Protein AF-A0A3D4VY46-F1 (afdb_monomer)

Structure (mmCIF, N/CA/C/O backbone):
data_AF-A0A3D4VY46-F1
#
_entry.id   AF-A0A3D4VY46-F1
#
loop_
_atom_site.group_PDB
_atom_site.id
_atom_site.type_symbol
_atom_site.label_atom_id
_atom_site.label_alt_id
_atom_site.label_comp_id
_atom_site.label_asym_id
_atom_site.label_entity_id
_atom_site.label_seq_id
_atom_site.pdbx_PDB_ins_code
_atom_site.Cartn_x
_atom_site.Cartn_y
_atom_site.Cartn_z
_atom_site.occupancy
_atom_site.B_iso_or_equiv
_atom_site.auth_seq_id
_atom_site.auth_comp_id
_atom_site.auth_asym_id
_atom_site.auth_atom_id
_atom_site.pdbx_PDB_model_num
ATOM 1 N N . TYR A 1 1 ? 10.857 -2.770 -9.377 1.00 44.75 1 TYR A N 1
ATOM 2 C CA . TYR A 1 1 ? 11.074 -2.545 -7.933 1.00 44.75 1 TYR A CA 1
ATOM 3 C C . TYR A 1 1 ? 12.394 -3.184 -7.512 1.00 44.75 1 TYR A C 1
ATOM 5 O O . TYR A 1 1 ? 12.852 -4.094 -8.190 1.00 44.75 1 TYR A O 1
ATOM 13 N N . ARG A 1 2 ? 13.070 -2.623 -6.502 1.00 44.84 2 ARG A N 1
ATOM 14 C CA . ARG A 1 2 ? 14.446 -2.969 -6.096 1.00 44.84 2 ARG A CA 1
ATOM 15 C C . ARG A 1 2 ? 14.432 -4.295 -5.323 1.00 44.84 2 ARG A C 1
ATOM 17 O O . ARG A 1 2 ? 13.632 -4.434 -4.407 1.00 44.84 2 ARG A O 1
ATOM 24 N N . GLN A 1 3 ? 15.286 -5.240 -5.708 1.00 53.66 3 GLN A N 1
ATOM 25 C CA . GLN A 1 3 ? 15.484 -6.503 -4.993 1.00 53.66 3 GLN A CA 1
ATOM 26 C C . GLN A 1 3 ? 15.989 -6.199 -3.573 1.00 53.66 3 GLN A C 1
ATOM 28 O O . GLN A 1 3 ? 16.865 -5.342 -3.408 1.00 53.66 3 GLN A O 1
ATOM 33 N N . LEU A 1 4 ? 15.441 -6.874 -2.556 1.00 56.06 4 LEU A N 1
ATOM 34 C CA . LEU A 1 4 ? 16.095 -6.939 -1.246 1.00 56.06 4 LEU A CA 1
ATOM 35 C C . LEU A 1 4 ? 17.513 -7.517 -1.440 1.00 56.06 4 LEU A C 1
ATOM 37 O O . LEU A 1 4 ? 17.747 -8.236 -2.415 1.00 56.06 4 LEU A O 1
ATOM 41 N N . PRO A 1 5 ? 18.488 -7.149 -0.590 1.00 55.12 5 PRO A N 1
ATOM 42 C CA . PRO A 1 5 ? 19.898 -7.442 -0.838 1.00 55.12 5 PRO A CA 1
ATOM 43 C C . PRO A 1 5 ? 20.129 -8.943 -1.057 1.00 55.12 5 PRO A C 1
ATOM 45 O O . PRO A 1 5 ? 19.418 -9.765 -0.486 1.00 55.12 5 PRO A O 1
ATOM 48 N N . CYS A 1 6 ? 21.164 -9.294 -1.829 1.00 60.84 6 CYS A N 1
ATOM 49 C CA . CYS A 1 6 ? 21.589 -10.660 -2.194 1.00 60.84 6 CYS A CA 1
ATOM 50 C C . CYS A 1 6 ? 21.917 -11.602 -1.009 1.00 60.84 6 CYS A C 1
ATOM 52 O O . CYS A 1 6 ? 22.460 -12.693 -1.187 1.00 60.84 6 CYS A O 1
ATOM 54 N N . LEU A 1 7 ? 21.613 -11.179 0.214 1.00 68.31 7 LEU A N 1
ATOM 55 C CA . LEU A 1 7 ? 21.845 -11.888 1.454 1.00 68.31 7 LEU A CA 1
ATOM 56 C C . LEU A 1 7 ? 20.762 -12.958 1.645 1.00 68.31 7 LEU A C 1
ATOM 58 O O . LEU A 1 7 ? 19.593 -12.649 1.872 1.00 68.31 7 LEU A O 1
ATOM 62 N N . ARG A 1 8 ? 21.179 -14.230 1.632 1.00 69.38 8 ARG A N 1
ATOM 63 C CA . ARG A 1 8 ? 20.312 -15.419 1.779 1.00 69.38 8 ARG A CA 1
ATOM 64 C C . ARG A 1 8 ? 19.390 -15.390 3.006 1.00 69.38 8 ARG A C 1
ATOM 66 O O . ARG A 1 8 ? 18.336 -16.011 2.970 1.00 69.38 8 ARG A O 1
ATOM 73 N N . PHE A 1 9 ? 19.747 -14.658 4.063 1.00 77.56 9 PHE A N 1
ATOM 74 C CA . PHE A 1 9 ? 18.912 -14.505 5.260 1.00 77.56 9 PHE A CA 1
ATOM 75 C C . PHE A 1 9 ? 17.566 -13.808 4.978 1.00 77.56 9 PHE A C 1
ATOM 77 O O . PHE A 1 9 ? 16.562 -14.136 5.602 1.00 77.56 9 PHE A O 1
ATOM 84 N N . TRP A 1 10 ? 17.512 -12.897 3.999 1.00 77.12 10 TRP A N 1
ATOM 85 C CA . TRP A 1 10 ? 16.290 -12.163 3.646 1.00 77.12 10 TRP A CA 1
ATOM 86 C C . TRP A 1 10 ? 15.477 -12.820 2.523 1.00 77.12 10 TRP A C 1
ATOM 88 O O . TRP A 1 10 ? 14.406 -12.317 2.182 1.00 77.12 10 TRP A O 1
ATOM 98 N N . ALA A 1 11 ? 15.942 -13.952 1.977 1.00 78.44 11 ALA A N 1
ATOM 99 C CA . ALA A 1 11 ? 15.314 -14.622 0.835 1.00 78.44 11 ALA A CA 1
ATOM 100 C C . ALA A 1 11 ? 13.832 -14.930 1.091 1.00 78.44 11 ALA A C 1
ATOM 102 O O . ALA A 1 11 ? 12.985 -14.559 0.291 1.00 78.44 11 ALA A O 1
ATOM 103 N N . LYS A 1 12 ? 13.498 -15.457 2.276 1.00 81.06 12 LYS A N 1
ATOM 104 C CA . LYS A 1 12 ? 12.108 -15.749 2.666 1.00 81.06 12 LYS A CA 1
ATOM 105 C C . LYS A 1 12 ? 11.190 -14.520 2.608 1.00 81.06 12 LYS A C 1
ATOM 107 O O . LYS A 1 12 ? 10.036 -14.623 2.202 1.00 81.06 12 LYS A O 1
ATOM 112 N N . TYR A 1 13 ? 11.682 -13.359 3.037 1.00 80.31 13 TYR A N 1
ATOM 113 C CA . TYR A 1 13 ? 10.903 -12.118 3.008 1.00 80.31 13 TYR A CA 1
ATOM 114 C C . TYR A 1 13 ? 10.739 -11.601 1.581 1.00 80.31 13 TYR A C 1
ATOM 116 O O . TYR A 1 13 ? 9.673 -11.102 1.227 1.00 80.31 13 TYR A O 1
ATOM 124 N N . ASN A 1 14 ? 11.776 -11.761 0.758 1.00 81.69 14 ASN A N 1
ATOM 125 C CA . ASN A 1 14 ? 11.728 -11.418 -0.654 1.00 81.69 14 ASN A CA 1
ATOM 126 C C . ASN A 1 14 ? 10.745 -12.317 -1.420 1.00 81.69 14 ASN A C 1
ATOM 128 O O . ASN A 1 14 ? 9.933 -11.799 -2.176 1.00 81.69 14 ASN A O 1
ATOM 132 N N . ASP A 1 15 ? 10.750 -13.626 -1.173 1.00 84.00 15 ASP A N 1
ATOM 133 C CA . ASP A 1 15 ? 9.835 -14.572 -1.823 1.00 84.00 15 ASP A CA 1
ATOM 134 C C . ASP A 1 15 ? 8.376 -14.275 -1.459 1.00 84.00 15 ASP A C 1
ATOM 136 O O . ASP A 1 15 ? 7.517 -14.233 -2.340 1.00 84.00 15 ASP A O 1
ATOM 140 N N . ARG A 1 16 ? 8.104 -13.957 -0.181 1.00 82.88 16 ARG A N 1
ATOM 141 C CA . ARG A 1 16 ? 6.778 -13.494 0.262 1.00 82.88 16 ARG A CA 1
ATOM 142 C C . ARG A 1 16 ? 6.378 -12.183 -0.418 1.00 82.88 16 ARG A C 1
ATOM 144 O O . ARG A 1 16 ? 5.237 -12.051 -0.846 1.00 82.88 16 ARG A O 1
ATOM 151 N N . TYR A 1 17 ? 7.294 -11.219 -0.512 1.00 79.38 17 TYR A N 1
ATOM 152 C CA . TYR A 1 17 ? 7.032 -9.929 -1.158 1.00 79.38 17 TYR A CA 1
ATOM 153 C C . TYR A 1 17 ? 6.737 -10.081 -2.656 1.00 79.38 17 TYR A C 1
ATOM 155 O O . TYR A 1 17 ? 5.839 -9.428 -3.180 1.00 79.38 17 TYR A O 1
ATOM 163 N N . LEU A 1 18 ? 7.467 -10.969 -3.334 1.00 82.50 18 LEU A N 1
ATOM 164 C CA . LEU A 1 18 ? 7.264 -11.290 -4.745 1.00 82.50 18 LEU A CA 1
ATOM 165 C C . LEU A 1 18 ? 6.061 -12.207 -4.985 1.00 82.50 18 LEU A C 1
ATOM 167 O O . LEU A 1 18 ? 5.717 -12.438 -6.141 1.00 82.50 18 LEU A O 1
ATOM 171 N N . MET A 1 19 ? 5.437 -12.719 -3.918 1.00 83.88 19 MET A N 1
ATOM 172 C CA . MET A 1 19 ? 4.377 -13.726 -3.984 1.00 83.88 19 MET A CA 1
ATOM 173 C C . MET A 1 19 ? 4.795 -14.915 -4.860 1.00 83.88 19 MET A C 1
ATOM 175 O O . MET A 1 19 ? 4.020 -15.384 -5.688 1.00 83.88 19 MET A O 1
ATOM 179 N N . ALA A 1 20 ? 6.046 -15.367 -4.708 1.00 84.19 20 ALA A N 1
ATOM 180 C CA . ALA A 1 20 ? 6.662 -16.374 -5.577 1.00 84.19 20 ALA A CA 1
ATOM 181 C C . ALA A 1 20 ? 5.938 -17.733 -5.544 1.00 84.19 20 ALA A C 1
ATOM 183 O O . ALA A 1 20 ? 6.054 -18.524 -6.476 1.00 84.19 20 ALA A O 1
ATOM 184 N N . ASP A 1 21 ? 5.186 -17.993 -4.476 1.00 85.81 21 ASP A N 1
ATOM 185 C CA . ASP A 1 21 ? 4.357 -19.175 -4.262 1.00 85.81 21 ASP A CA 1
ATOM 186 C C . ASP A 1 21 ? 2.917 -19.030 -4.790 1.00 85.81 21 ASP A C 1
ATOM 188 O O . ASP A 1 21 ? 2.148 -19.991 -4.734 1.00 85.81 21 ASP A O 1
ATOM 192 N N . LYS A 1 22 ? 2.524 -17.853 -5.301 1.00 85.69 22 LYS A N 1
ATOM 193 C CA . LYS A 1 22 ? 1.152 -17.580 -5.749 1.00 85.69 22 LYS A CA 1
ATOM 194 C C . LYS A 1 22 ? 1.011 -17.578 -7.268 1.00 85.69 22 LYS A C 1
ATOM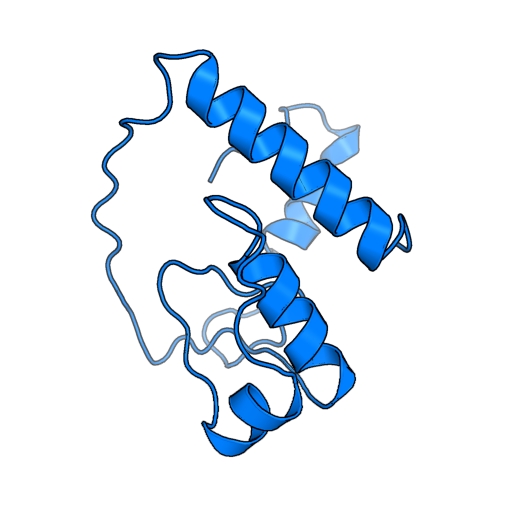 196 O O . LYS A 1 22 ? 1.825 -17.031 -8.006 1.00 85.69 22 LYS A O 1
ATOM 201 N N . ASP A 1 23 ? -0.114 -18.117 -7.726 1.00 90.00 23 ASP A N 1
ATOM 202 C CA . ASP A 1 23 ? -0.564 -18.009 -9.112 1.00 90.00 23 ASP A CA 1
ATOM 203 C C . ASP A 1 23 ? -1.161 -16.614 -9.376 1.00 90.00 23 ASP A C 1
ATOM 205 O O . ASP A 1 23 ? -2.355 -16.374 -9.181 1.00 90.00 23 ASP A O 1
ATOM 209 N N . LEU A 1 24 ? -0.317 -15.686 -9.834 1.00 88.25 24 LEU A N 1
ATOM 210 C CA . LEU A 1 24 ? -0.707 -14.302 -10.131 1.00 88.25 24 LEU A CA 1
ATOM 211 C C . LEU A 1 24 ? -1.508 -14.148 -11.435 1.00 88.25 24 LEU A C 1
ATOM 213 O O . LEU A 1 24 ? -1.814 -13.024 -11.827 1.00 88.25 24 LEU A O 1
ATOM 217 N N . THR A 1 25 ? -1.879 -15.246 -12.106 1.00 90.31 25 THR A N 1
ATOM 218 C CA . THR A 1 25 ? -2.818 -15.204 -13.242 1.00 90.31 25 THR A CA 1
ATOM 219 C C . THR A 1 25 ? -4.275 -15.087 -12.791 1.00 90.31 25 THR A C 1
ATOM 221 O O . THR A 1 25 ? -5.163 -14.841 -13.608 1.00 90.31 25 THR A O 1
ATOM 224 N N . LYS A 1 26 ? -4.532 -15.205 -11.481 1.00 92.88 26 LYS A N 1
ATOM 225 C CA . LYS A 1 26 ? -5.859 -15.096 -10.867 1.00 92.88 26 LYS A CA 1
ATOM 226 C C . LYS A 1 26 ? -5.921 -13.939 -9.868 1.00 92.88 26 LYS A C 1
ATOM 228 O O . LYS A 1 26 ? -4.889 -13.557 -9.306 1.00 92.88 26 LYS A O 1
ATOM 233 N N . PRO A 1 27 ? -7.125 -13.392 -9.601 1.00 94.44 27 PRO A N 1
ATOM 234 C CA . PRO A 1 27 ? -7.308 -12.391 -8.561 1.00 94.44 27 PRO A CA 1
ATOM 235 C C . PRO A 1 27 ? -6.706 -12.849 -7.232 1.00 94.44 27 PRO A C 1
ATOM 237 O O . PRO A 1 27 ? -7.101 -13.874 -6.678 1.00 94.44 27 PRO A O 1
ATOM 240 N N . THR A 1 28 ? -5.739 -12.087 -6.730 1.00 94.12 28 THR A N 1
ATOM 241 C CA . THR A 1 28 ? -4.941 -12.455 -5.557 1.00 94.12 28 THR A CA 1
ATOM 242 C C . THR A 1 28 ? -5.068 -11.376 -4.497 1.00 94.12 28 THR A C 1
ATOM 244 O O . THR A 1 28 ? -4.876 -10.200 -4.791 1.00 94.12 28 THR A O 1
ATOM 247 N N . GLU A 1 29 ? -5.402 -11.758 -3.264 1.00 93.81 29 GLU A N 1
ATOM 248 C CA . GLU A 1 29 ? -5.485 -10.813 -2.147 1.00 93.81 29 GLU A CA 1
ATOM 249 C C . GLU A 1 29 ? -4.087 -10.263 -1.814 1.00 93.81 29 GLU A C 1
ATOM 251 O O . GLU A 1 29 ? -3.124 -11.030 -1.679 1.00 93.81 29 GLU A O 1
ATOM 256 N N . ILE A 1 30 ? -3.987 -8.937 -1.702 1.00 92.31 30 ILE A N 1
ATOM 257 C CA . ILE A 1 30 ? -2.742 -8.199 -1.466 1.00 92.31 30 ILE A CA 1
ATOM 258 C C . ILE A 1 30 ? -2.851 -7.333 -0.212 1.00 92.31 30 ILE A C 1
ATOM 260 O O . ILE A 1 30 ? -3.919 -6.842 0.147 1.00 92.31 30 ILE A O 1
ATOM 264 N N . GLU A 1 31 ? -1.719 -7.114 0.450 1.00 90.25 31 GLU A N 1
ATOM 265 C CA . GLU A 1 31 ? -1.656 -6.281 1.657 1.00 90.25 31 GLU A CA 1
ATOM 266 C C . GLU A 1 31 ? -1.474 -4.790 1.331 1.00 90.25 31 GLU A C 1
ATOM 268 O O . GLU A 1 31 ? -1.822 -3.934 2.146 1.00 90.25 31 GLU A O 1
ATOM 273 N N . PHE A 1 32 ? -0.96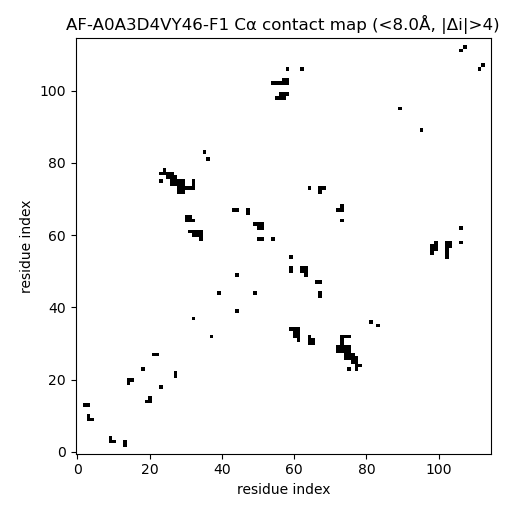0 -4.497 0.133 1.00 90.06 32 PHE A N 1
ATOM 274 C CA . PHE A 1 32 ? -0.614 -3.168 -0.357 1.00 90.06 32 PHE A CA 1
ATOM 275 C C . PHE A 1 32 ? -0.901 -3.066 -1.861 1.00 90.06 32 PHE A C 1
ATOM 277 O O . PHE A 1 32 ? -0.473 -3.931 -2.625 1.00 90.06 32 PHE A O 1
ATOM 284 N N . CYS A 1 33 ? -1.604 -2.013 -2.283 1.00 89.75 33 CYS A N 1
ATOM 285 C CA . CYS A 1 33 ? -1.888 -1.700 -3.680 1.00 89.75 33 CYS A CA 1
ATOM 286 C C . CYS A 1 33 ? -1.083 -0.462 -4.086 1.00 89.75 33 CYS A C 1
ATOM 288 O O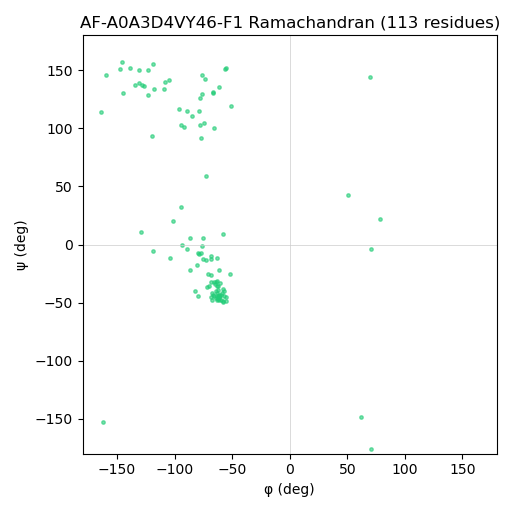 . CYS A 1 33 ? -1.049 0.520 -3.347 1.00 89.75 33 CYS A O 1
ATOM 290 N N . THR A 1 34 ? -0.425 -0.502 -5.246 1.00 85.12 34 THR A N 1
ATOM 291 C CA . THR A 1 34 ? 0.408 0.619 -5.694 1.00 85.12 34 THR A CA 1
ATOM 292 C C . THR A 1 34 ? -0.464 1.788 -6.154 1.00 85.12 34 THR A C 1
ATOM 294 O O . THR A 1 34 ? -1.478 1.609 -6.832 1.00 85.12 34 THR A O 1
ATOM 297 N N . GLY A 1 35 ? -0.031 3.014 -5.862 1.00 79.75 35 GLY A N 1
ATOM 298 C CA . GLY A 1 35 ? -0.703 4.233 -6.317 1.00 79.75 35 GLY A CA 1
ATOM 299 C C . GLY A 1 35 ? -0.620 4.467 -7.827 1.00 79.75 35 GLY A C 1
ATOM 300 O O . GLY A 1 35 ? -1.313 5.331 -8.352 1.00 79.75 35 GLY A O 1
ATOM 301 N N . SER A 1 36 ? 0.200 3.697 -8.553 1.00 84.50 36 SER A N 1
ATOM 302 C CA . SER A 1 36 ? 0.365 3.862 -10.002 1.00 84.50 36 SER A CA 1
ATOM 303 C C . SER A 1 36 ? -0.900 3.527 -10.792 1.00 84.50 36 SER A C 1
ATOM 305 O O . SER A 1 36 ? -1.109 4.105 -11.856 1.00 84.50 36 SER A O 1
ATOM 307 N N . PHE A 1 37 ? -1.707 2.580 -10.304 1.00 89.62 37 PHE A N 1
ATOM 308 C CA . PHE A 1 37 ? -3.008 2.248 -10.879 1.00 89.62 37 PHE A CA 1
ATOM 309 C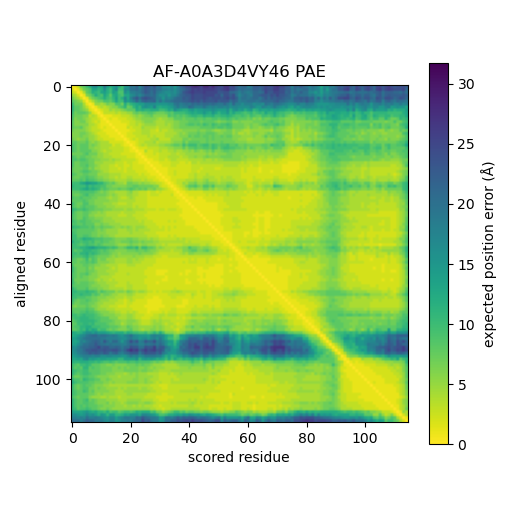 C . PHE A 1 37 ? -3.837 1.437 -9.876 1.00 89.62 37 PHE A C 1
ATOM 311 O O . PHE A 1 37 ? -3.491 0.301 -9.557 1.00 89.62 37 PHE A O 1
ATOM 318 N N . SER A 1 38 ? -4.943 2.005 -9.401 1.00 93.25 38 SER A N 1
ATOM 319 C CA . SER A 1 38 ? -5.868 1.343 -8.482 1.00 93.25 38 SER A CA 1
ATOM 320 C C . SER A 1 38 ? -7.309 1.771 -8.766 1.00 93.25 38 SER A C 1
ATOM 322 O O . SER A 1 38 ? -7.561 2.818 -9.362 1.00 93.25 38 SER A O 1
ATOM 324 N N . ALA A 1 39 ? -8.264 0.936 -8.360 1.00 93.81 39 ALA A N 1
ATOM 325 C CA . ALA A 1 39 ? -9.688 1.219 -8.478 1.00 93.81 39 ALA A CA 1
ATOM 326 C C . ALA A 1 39 ? -10.391 0.860 -7.169 1.00 93.81 39 ALA A C 1
ATOM 328 O O . ALA A 1 39 ? -10.128 -0.181 -6.567 1.00 93.81 39 ALA A O 1
ATOM 329 N N . VAL A 1 40 ? -11.304 1.726 -6.739 1.00 94.56 40 VAL A N 1
ATOM 330 C CA . VAL A 1 40 ? -12.081 1.567 -5.508 1.00 94.56 40 VAL A CA 1
ATOM 331 C C . VAL A 1 40 ? -13.523 1.985 -5.758 1.00 94.56 40 VAL A C 1
ATOM 333 O O . VAL A 1 40 ? -13.801 2.842 -6.599 1.00 94.56 40 VAL A O 1
ATOM 336 N N . ARG A 1 41 ? -14.466 1.406 -5.010 1.00 96.06 41 ARG A N 1
ATOM 337 C CA . ARG A 1 41 ? -15.847 1.901 -5.008 1.00 96.06 41 ARG A CA 1
ATOM 338 C C . ARG A 1 41 ? -15.877 3.292 -4.380 1.00 96.06 41 ARG A C 1
ATOM 340 O O . ARG A 1 41 ? -15.367 3.484 -3.280 1.00 96.06 41 ARG A O 1
ATOM 347 N N . THR A 1 42 ? -16.536 4.243 -5.037 1.00 97.12 42 THR A N 1
ATOM 348 C CA . THR A 1 42 ? -16.622 5.634 -4.563 1.00 97.12 42 THR A CA 1
ATOM 349 C C . THR A 1 42 ? -17.237 5.749 -3.169 1.00 97.12 42 THR A C 1
ATOM 351 O O . THR A 1 42 ? -16.781 6.565 -2.374 1.00 97.12 42 THR A O 1
ATOM 354 N N . ALA A 1 43 ? -18.252 4.936 -2.857 1.00 97.25 43 ALA A N 1
ATOM 355 C CA . ALA A 1 43 ? -18.887 4.936 -1.539 1.00 97.25 43 ALA A CA 1
ATOM 356 C C . ALA A 1 43 ? -17.900 4.538 -0.429 1.00 97.25 43 ALA A C 1
ATOM 358 O O . ALA A 1 43 ? -17.793 5.241 0.569 1.00 97.25 43 ALA A O 1
ATOM 359 N N . GLU A 1 44 ? -17.120 3.477 -0.650 1.00 97.00 44 GLU A N 1
ATOM 360 C CA . GLU A 1 44 ? -16.111 2.989 0.300 1.00 97.00 44 GLU A CA 1
ATOM 361 C C . GLU A 1 44 ? -14.971 3.996 0.459 1.00 97.00 44 GLU A C 1
ATOM 363 O O . GLU A 1 44 ? -14.569 4.311 1.573 1.00 97.00 44 GLU A O 1
ATOM 368 N N . PHE A 1 45 ? -14.498 4.566 -0.656 1.00 96.75 45 PHE A N 1
ATOM 369 C CA . PHE A 1 45 ? -13.463 5.599 -0.646 1.00 96.75 45 PHE A CA 1
ATOM 370 C C . PHE A 1 45 ? -13.873 6.803 0.206 1.00 96.75 45 PHE A C 1
ATOM 372 O O . PHE A 1 45 ? -13.086 7.291 1.013 1.00 96.75 45 PHE A O 1
ATOM 379 N N . LYS A 1 46 ? -15.125 7.258 0.066 1.00 96.69 46 LYS A N 1
ATOM 380 C CA . LYS A 1 46 ? -15.677 8.336 0.895 1.00 96.69 46 LYS A CA 1
ATOM 381 C C . LYS A 1 46 ? -15.837 7.909 2.354 1.00 96.69 46 LYS A C 1
ATOM 383 O O . LYS A 1 46 ? -15.504 8.691 3.237 1.00 96.69 46 LYS A O 1
ATOM 388 N N . ALA A 1 47 ? -16.304 6.687 2.607 1.00 96.94 47 ALA A N 1
ATOM 389 C CA . ALA A 1 47 ? -16.514 6.170 3.957 1.00 96.94 47 ALA A CA 1
ATOM 390 C C . ALA A 1 47 ? -15.212 6.087 4.768 1.00 96.94 47 ALA A C 1
ATOM 392 O O . ALA A 1 47 ? -15.218 6.379 5.960 1.00 96.94 47 ALA A O 1
ATOM 393 N N . VAL A 1 48 ? -14.088 5.758 4.122 1.00 95.75 48 VAL A N 1
ATOM 394 C CA . VAL A 1 48 ? -12.773 5.717 4.781 1.00 95.75 48 VAL A CA 1
ATOM 395 C C . VAL A 1 48 ? -12.039 7.067 4.800 1.00 95.75 48 VAL A C 1
ATOM 397 O O . VAL A 1 48 ? -10.880 7.132 5.208 1.00 95.75 48 VAL A O 1
ATOM 400 N N . GLY A 1 49 ? -12.681 8.150 4.347 1.00 95.88 49 GLY A N 1
ATOM 401 C CA . GLY A 1 49 ? -12.102 9.497 4.354 1.00 95.88 49 GLY A CA 1
ATOM 402 C C . GLY A 1 49 ? -11.094 9.780 3.234 1.00 95.88 49 GLY A C 1
ATOM 403 O O . GLY A 1 49 ? -10.276 10.681 3.373 1.00 95.88 49 GLY A O 1
ATOM 404 N N . GLY A 1 50 ? -11.130 9.026 2.132 1.00 95.00 50 GLY A N 1
ATOM 405 C CA . GLY A 1 50 ? -10.361 9.309 0.918 1.00 95.00 50 GLY A CA 1
ATOM 406 C C . GLY A 1 50 ? -8.839 9.291 1.095 1.00 95.00 50 GLY A C 1
ATOM 407 O O . GLY A 1 50 ? -8.305 8.527 1.898 1.00 95.00 50 GLY A O 1
ATOM 408 N N . PHE A 1 51 ? -8.113 10.110 0.329 1.00 94.88 51 PHE A N 1
ATOM 409 C CA . PHE A 1 51 ? -6.684 10.347 0.565 1.00 94.88 51 PHE A CA 1
ATOM 410 C C . PHE A 1 51 ? -6.490 11.280 1.762 1.00 94.88 51 PHE A C 1
ATOM 412 O O . PHE A 1 51 ? -7.294 12.173 2.000 1.00 94.88 51 PHE A O 1
ATOM 419 N N . ASP A 1 52 ? -5.421 11.063 2.523 1.00 93.94 52 ASP A N 1
ATOM 420 C CA . ASP A 1 52 ? -5.054 11.964 3.616 1.00 93.94 52 ASP A CA 1
ATOM 421 C C . ASP A 1 52 ? -4.229 13.124 3.039 1.00 93.94 52 ASP A C 1
ATOM 423 O O . ASP A 1 52 ? -3.105 12.930 2.575 1.00 93.94 52 ASP A O 1
ATOM 427 N N . GLU A 1 53 ? -4.816 14.322 3.035 1.00 92.50 53 GLU A N 1
ATOM 428 C CA . GLU A 1 53 ? -4.262 15.534 2.410 1.00 92.50 53 GLU A CA 1
ATOM 429 C C . GLU A 1 53 ? -2.938 16.001 3.037 1.00 92.50 53 GLU A C 1
ATOM 431 O O . GLU A 1 53 ? -2.235 16.840 2.475 1.00 92.50 53 GLU A O 1
ATOM 436 N N . HIS A 1 54 ? -2.553 15.441 4.188 1.00 90.44 54 HIS A N 1
ATOM 437 C CA . HIS A 1 54 ? -1.272 15.742 4.818 1.00 90.44 54 HIS A CA 1
ATOM 438 C C . HIS A 1 54 ? -0.087 14.990 4.191 1.00 90.44 54 HIS A C 1
ATOM 440 O O . HIS A 1 54 ? 1.060 15.263 4.561 1.00 90.44 54 HIS A O 1
ATOM 446 N N . TYR A 1 55 ? -0.332 14.048 3.274 1.00 89.44 55 TYR A N 1
ATOM 447 C CA . TYR A 1 55 ? 0.716 13.463 2.439 1.00 89.44 55 TYR A CA 1
ATOM 448 C C . TYR A 1 55 ? 0.877 14.289 1.160 1.00 89.44 55 TYR A C 1
ATOM 450 O O . TYR A 1 55 ? -0.013 14.339 0.319 1.00 89.44 55 TYR A O 1
ATOM 458 N N . PHE A 1 56 ? 2.040 14.921 0.992 1.00 82.31 56 PHE A N 1
ATOM 459 C CA . PHE A 1 56 ? 2.369 15.645 -0.241 1.00 82.31 56 PHE A CA 1
ATOM 460 C C . PHE A 1 56 ? 2.887 14.709 -1.348 1.00 82.31 56 PHE A C 1
ATOM 462 O O . PHE A 1 56 ? 2.572 14.887 -2.521 1.00 82.31 56 PHE A O 1
ATOM 469 N N . MET A 1 57 ? 3.710 13.722 -0.981 1.00 81.44 57 MET A N 1
ATOM 470 C CA . MET A 1 57 ? 4.271 12.714 -1.884 1.00 81.4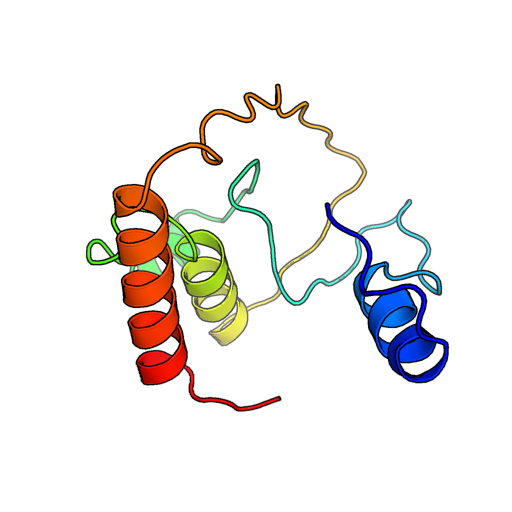4 57 MET A CA 1
ATOM 471 C C . MET A 1 57 ? 4.716 11.496 -1.068 1.00 81.44 57 MET A C 1
ATOM 473 O O . MET A 1 57 ? 5.251 11.666 0.034 1.00 81.44 57 MET A O 1
ATOM 477 N N . TYR A 1 58 ? 4.587 10.309 -1.663 1.00 85.19 58 TYR A N 1
ATOM 478 C CA . TYR A 1 58 ? 4.938 9.006 -1.101 1.00 85.19 58 TYR A CA 1
ATOM 479 C C . TYR A 1 58 ? 4.022 8.545 0.036 1.00 85.19 58 TYR A C 1
ATOM 481 O O . TYR A 1 58 ? 3.667 9.313 0.929 1.00 85.19 58 TYR A O 1
ATOM 489 N N . VAL A 1 59 ? 3.785 7.228 0.075 1.00 90.62 59 VAL A N 1
ATOM 490 C CA . VAL A 1 59 ? 3.081 6.513 1.157 1.00 90.62 59 VAL A CA 1
ATOM 491 C C . VAL A 1 59 ? 1.574 6.814 1.218 1.00 90.62 59 VAL A C 1
ATOM 493 O O . VAL A 1 59 ? 0.851 6.178 1.984 1.00 90.62 59 VAL A O 1
ATOM 496 N N . GLU A 1 60 ? 1.057 7.716 0.382 1.00 92.50 60 GLU A N 1
ATOM 497 C CA . GLU A 1 60 ? -0.371 8.031 0.299 1.00 92.50 60 GLU A CA 1
ATOM 498 C C . GLU A 1 60 ? -1.207 6.828 -0.160 1.00 92.50 60 GLU A C 1
ATOM 500 O O . GLU A 1 60 ? -2.316 6.601 0.326 1.00 92.50 60 GLU A O 1
ATOM 505 N N . ASP A 1 61 ? -0.646 6.020 -1.060 1.00 93.00 61 ASP A N 1
ATOM 506 C CA . ASP A 1 61 ? -1.228 4.778 -1.559 1.00 93.00 61 ASP A CA 1
ATOM 507 C C . ASP A 1 61 ? -1.234 3.674 -0.493 1.00 93.00 61 ASP A 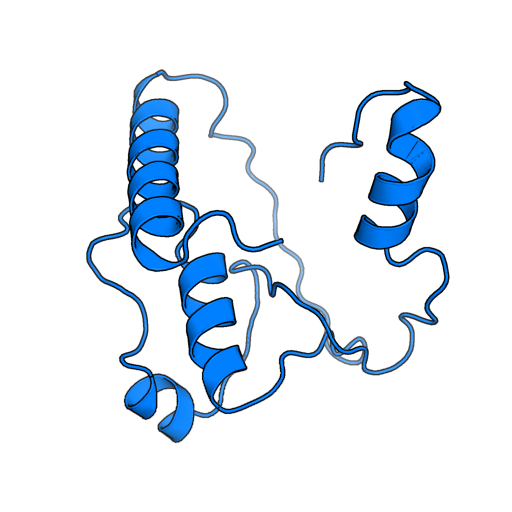C 1
ATOM 509 O O . ASP A 1 61 ? -2.200 2.911 -0.379 1.00 93.00 61 ASP A O 1
ATOM 513 N N . ALA A 1 62 ? -0.196 3.630 0.344 1.00 93.31 62 ALA A N 1
ATOM 514 C CA . ALA A 1 62 ? -0.102 2.711 1.474 1.00 93.31 62 ALA A CA 1
ATOM 515 C C . ALA A 1 62 ? -1.126 3.063 2.550 1.00 93.31 62 ALA A C 1
ATOM 517 O O . ALA A 1 62 ? -1.840 2.178 3.026 1.00 93.31 62 ALA A O 1
ATOM 518 N N . ASP A 1 63 ? -1.243 4.352 2.887 1.00 94.94 63 ASP A N 1
ATOM 519 C CA . ASP A 1 63 ? -2.254 4.844 3.821 1.00 94.94 63 ASP A CA 1
ATOM 520 C C . ASP A 1 63 ? -3.665 4.542 3.318 1.00 94.94 63 ASP A C 1
ATOM 522 O O . ASP A 1 63 ? -4.479 3.997 4.063 1.00 94.94 63 ASP A O 1
ATOM 526 N N . LEU A 1 64 ? -3.954 4.836 2.045 1.00 95.19 64 LEU A N 1
ATOM 527 C CA . LEU A 1 64 ? -5.256 4.528 1.464 1.00 95.19 64 LEU A CA 1
ATOM 528 C C . LEU A 1 64 ? -5.535 3.022 1.481 1.00 95.19 64 LEU A C 1
ATOM 530 O O . LEU A 1 64 ? -6.626 2.617 1.878 1.00 95.19 64 LEU A O 1
ATOM 534 N N . THR A 1 65 ? -4.565 2.184 1.103 1.00 95.00 65 THR A N 1
ATOM 535 C CA . THR A 1 65 ? -4.759 0.729 1.111 1.00 95.00 65 THR A CA 1
ATOM 536 C C . THR A 1 65 ? -5.057 0.214 2.518 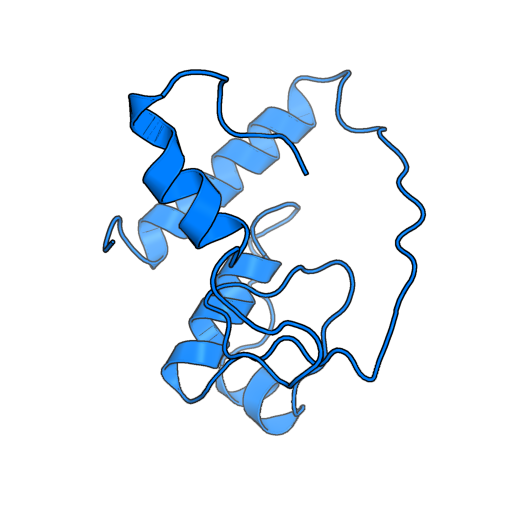1.00 95.00 65 THR A C 1
ATOM 538 O O . THR A 1 65 ? -5.989 -0.570 2.684 1.00 95.00 65 THR A O 1
ATOM 541 N N . GLN A 1 66 ? -4.326 0.679 3.536 1.00 94.69 66 GLN A N 1
ATOM 542 C CA . GLN A 1 66 ? -4.605 0.337 4.933 1.00 94.69 66 GLN A CA 1
ATOM 543 C C . GLN A 1 66 ? -6.022 0.743 5.340 1.00 94.69 66 GLN A C 1
ATOM 545 O O . GLN A 1 66 ? -6.775 -0.093 5.835 1.00 94.69 66 GLN A O 1
ATOM 550 N N . LYS A 1 67 ? -6.427 1.990 5.059 1.00 95.25 67 LYS A N 1
ATOM 551 C CA . LYS A 1 67 ? -7.789 2.470 5.342 1.00 95.25 67 LYS A CA 1
ATOM 552 C C . LYS A 1 67 ? -8.850 1.582 4.697 1.00 95.25 67 LYS A C 1
ATOM 554 O O . LYS A 1 67 ? -9.755 1.122 5.385 1.00 95.25 67 LYS A O 1
ATOM 559 N N . MET A 1 68 ? -8.705 1.266 3.414 1.00 96.00 68 MET A N 1
ATOM 560 C CA . MET A 1 68 ? -9.642 0.405 2.682 1.00 96.00 68 MET A CA 1
ATOM 561 C C . MET A 1 68 ? -9.678 -1.034 3.223 1.00 96.00 68 MET A C 1
ATOM 563 O O . MET A 1 68 ? -10.723 -1.681 3.202 1.00 96.00 68 MET A O 1
ATOM 567 N N . ARG A 1 69 ? -8.551 -1.546 3.734 1.00 95.00 69 ARG A N 1
ATOM 568 C CA . ARG A 1 69 ? -8.466 -2.879 4.349 1.00 95.00 69 ARG A CA 1
ATOM 569 C C . ARG A 1 69 ? -9.075 -2.952 5.752 1.00 95.00 69 ARG A C 1
ATOM 571 O O . ARG A 1 69 ? -9.311 -4.055 6.230 1.00 95.00 69 ARG A O 1
ATOM 578 N N . THR A 1 70 ? -9.383 -1.823 6.401 1.00 93.69 70 THR A N 1
ATOM 579 C CA . THR A 1 70 ? -10.111 -1.843 7.687 1.00 93.69 70 THR A CA 1
ATOM 580 C C . THR A 1 70 ? -11.563 -2.306 7.545 1.00 93.69 70 THR A C 1
ATOM 582 O O . THR A 1 70 ? -12.117 -2.865 8.487 1.00 93.69 70 THR A O 1
ATOM 585 N N . THR A 1 71 ? -12.171 -2.117 6.370 1.00 93.69 71 THR A N 1
ATOM 586 C CA . THR A 1 71 ? -13.574 -2.473 6.088 1.00 93.69 71 THR A CA 1
ATOM 587 C C . THR A 1 71 ? -13.726 -3.504 4.970 1.00 93.69 71 THR A C 1
ATOM 589 O O . THR A 1 71 ? -14.831 -3.976 4.707 1.00 93.69 71 THR A O 1
ATOM 592 N N . GLY A 1 72 ? -12.632 -3.882 4.304 1.00 94.31 72 GLY A N 1
ATOM 593 C CA . GLY A 1 72 ? -12.673 -4.761 3.144 1.00 94.31 72 GLY A CA 1
ATOM 594 C C . GLY A 1 72 ? -11.330 -5.395 2.802 1.00 94.31 72 GLY A C 1
ATOM 595 O O . GLY A 1 72 ? -10.475 -5.621 3.653 1.00 94.31 72 GLY A O 1
ATOM 596 N N . LYS A 1 73 ? -11.160 -5.719 1.521 1.00 95.19 73 LYS A N 1
ATOM 597 C CA . LYS A 1 73 ? -9.994 -6.432 0.992 1.00 95.19 73 LYS A CA 1
ATOM 598 C C . LYS A 1 73 ? -9.431 -5.712 -0.225 1.00 95.19 73 LYS A C 1
ATOM 600 O O . LYS A 1 73 ? -10.183 -5.106 -0.986 1.00 95.19 73 LYS A O 1
ATOM 605 N N . ALA A 1 74 ? -8.125 -5.837 -0.433 1.00 95.06 74 ALA A N 1
ATOM 606 C CA . ALA A 1 74 ? -7.446 -5.370 -1.634 1.00 95.06 74 ALA A CA 1
ATOM 607 C C . ALA A 1 74 ? -7.014 -6.572 -2.482 1.00 95.06 74 ALA A C 1
ATOM 609 O O . ALA A 1 74 ? -6.551 -7.578 -1.946 1.00 95.06 74 ALA A O 1
ATOM 610 N N . TYR A 1 75 ? -7.157 -6.463 -3.802 1.00 94.88 75 TYR A N 1
ATOM 611 C CA . TYR A 1 75 ? -6.817 -7.531 -4.739 1.00 94.88 75 TYR A CA 1
ATOM 612 C C . TYR A 1 75 ? -5.947 -7.006 -5.879 1.00 94.88 75 TYR A C 1
ATOM 614 O O . TYR A 1 75 ? -6.212 -5.941 -6.435 1.00 94.88 75 TYR A O 1
ATOM 622 N N . LEU A 1 76 ? -4.945 -7.795 -6.260 1.00 93.44 76 LEU A N 1
ATOM 623 C CA . LEU A 1 76 ? -4.317 -7.725 -7.572 1.00 93.44 76 LEU A CA 1
ATOM 624 C C . LEU A 1 76 ? -5.247 -8.423 -8.561 1.00 93.44 76 LEU A C 1
ATOM 626 O O . LEU A 1 76 ? -5.622 -9.574 -8.343 1.00 93.44 76 LEU A O 1
ATOM 630 N N . VAL A 1 77 ? -5.614 -7.729 -9.634 1.00 94.06 77 VAL A N 1
ATOM 631 C CA . VAL A 1 77 ? -6.602 -8.197 -10.610 1.00 94.06 77 VAL A CA 1
ATOM 632 C C . VAL A 1 77 ? -5.931 -8.294 -11.988 1.00 94.06 77 VAL A C 1
ATOM 634 O O . VAL A 1 77 ? -5.874 -7.294 -12.704 1.00 94.06 77 VAL A O 1
ATOM 637 N N . PRO A 1 78 ? -5.395 -9.469 -12.370 1.00 91.38 78 PRO A N 1
ATOM 638 C CA . PRO A 1 78 ? -4.494 -9.600 -13.519 1.00 91.38 78 PRO A CA 1
ATOM 639 C C . PRO A 1 78 ? -5.188 -9.465 -14.879 1.00 91.38 78 PRO A C 1
ATOM 641 O O . PRO A 1 78 ? -4.513 -9.270 -15.885 1.00 91.38 78 PRO A O 1
ATOM 644 N N . GLN A 1 79 ? -6.526 -9.513 -14.930 1.00 92.19 79 GLN A N 1
ATOM 645 C CA . GLN A 1 79 ? -7.270 -9.276 -16.173 1.00 92.19 79 GLN A CA 1
ATOM 646 C C . GLN A 1 79 ? -7.193 -7.822 -16.679 1.00 92.19 79 GLN A C 1
ATOM 648 O O . GLN A 1 79 ? -7.578 -7.554 -17.815 1.00 92.19 79 GLN A O 1
ATOM 653 N N . TYR A 1 80 ? -6.711 -6.884 -15.856 1.00 90.00 80 TYR A N 1
ATOM 654 C CA . TYR A 1 80 ? -6.511 -5.487 -16.233 1.00 90.00 80 TYR A CA 1
ATOM 655 C C . TYR A 1 80 ? -5.029 -5.136 -16.137 1.00 90.00 80 TYR A C 1
ATOM 657 O O . TYR A 1 80 ? -4.362 -5.461 -15.159 1.00 90.00 80 TYR A O 1
ATOM 665 N N . THR A 1 81 ? -4.500 -4.458 -17.154 1.00 85.75 81 THR A N 1
ATOM 666 C CA . THR A 1 81 ? -3.089 -4.057 -17.207 1.00 85.75 81 THR A CA 1
ATOM 667 C C . THR A 1 81 ? -2.981 -2.561 -17.466 1.00 85.75 81 THR A C 1
ATOM 669 O O . THR A 1 81 ? -3.673 -2.024 -18.328 1.00 85.75 81 THR A O 1
ATOM 672 N N . ALA A 1 82 ? -2.085 -1.897 -16.737 1.00 86.50 82 ALA A N 1
ATOM 673 C CA . ALA A 1 82 ? -1.726 -0.500 -16.941 1.00 86.50 82 ALA A CA 1
ATOM 674 C C . ALA A 1 82 ? -0.201 -0.378 -17.052 1.00 86.50 82 ALA A C 1
ATOM 676 O O . ALA A 1 82 ? 0.539 -0.998 -16.287 1.00 86.50 82 ALA A O 1
ATOM 677 N N . ILE A 1 83 ? 0.275 0.422 -18.006 1.00 84.19 83 ILE A N 1
ATOM 678 C CA . ILE A 1 83 ? 1.706 0.658 -18.212 1.00 84.19 83 ILE A CA 1
ATOM 679 C C . ILE A 1 83 ? 2.088 1.952 -17.499 1.00 84.19 83 ILE A C 1
ATOM 681 O O . ILE A 1 83 ? 1.636 3.034 -17.866 1.00 84.19 83 ILE A O 1
ATOM 685 N N . HIS A 1 84 ? 2.955 1.850 -16.493 1.00 80.75 84 HIS A N 1
ATOM 686 C CA . HIS A 1 84 ? 3.521 3.016 -15.824 1.00 80.75 84 HIS A CA 1
ATOM 687 C C . HIS A 1 84 ? 4.844 3.408 -16.499 1.00 80.75 84 HIS A C 1
ATOM 689 O O . HIS A 1 84 ? 5.879 2.776 -16.271 1.00 80.75 84 HIS A O 1
ATOM 695 N N . ALA A 1 85 ? 4.806 4.436 -17.355 1.00 76.06 85 ALA A N 1
ATOM 696 C CA . ALA A 1 85 ? 5.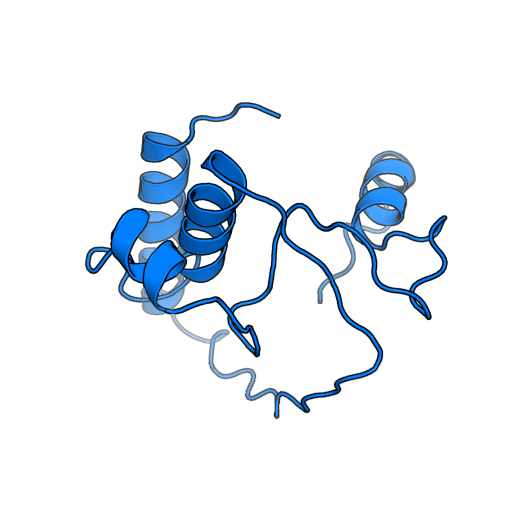988 4.978 -18.026 1.00 76.06 85 ALA A CA 1
ATOM 697 C C . ALA A 1 85 ? 6.939 5.605 -16.991 1.00 76.06 85 ALA A C 1
ATOM 699 O O . ALA A 1 85 ? 6.718 6.697 -16.470 1.00 76.06 85 ALA A O 1
ATOM 700 N N . TRP A 1 86 ? 7.978 4.856 -16.638 1.00 60.47 86 TRP A N 1
ATOM 701 C CA . TRP A 1 86 ? 8.808 5.121 -15.472 1.00 60.47 86 TRP A CA 1
ATOM 702 C C . TRP A 1 86 ? 9.810 6.258 -15.741 1.00 60.47 86 TRP A C 1
ATOM 704 O O . TRP A 1 86 ? 10.854 6.042 -16.353 1.00 60.47 86 TRP A O 1
ATOM 714 N N . HIS A 1 87 ? 9.544 7.469 -15.243 1.00 59.44 87 HIS A N 1
ATOM 715 C CA . HIS A 1 87 ? 10.537 8.549 -15.220 1.00 59.44 87 HIS A CA 1
ATOM 716 C C . HIS A 1 87 ? 11.264 8.574 -13.868 1.00 59.44 87 HIS A C 1
ATOM 718 O O . HIS A 1 87 ? 10.749 9.062 -12.863 1.00 59.44 87 HIS A O 1
ATOM 724 N N . ARG A 1 88 ? 12.501 8.055 -13.835 1.00 54.97 88 ARG A N 1
ATOM 725 C CA . ARG A 1 88 ? 13.387 8.043 -12.650 1.00 54.97 88 ARG A CA 1
ATOM 726 C C . ARG A 1 88 ? 13.948 9.446 -12.352 1.00 54.97 88 ARG A C 1
ATOM 728 O O . ARG A 1 88 ? 15.158 9.639 -12.348 1.00 54.97 88 ARG A O 1
ATOM 735 N N . ALA A 1 89 ? 13.094 10.436 -12.106 1.00 54.81 89 ALA A N 1
ATOM 736 C CA . ALA A 1 89 ? 13.532 11.799 -11.786 1.00 54.81 89 ALA A CA 1
ATOM 737 C C . ALA A 1 89 ? 13.954 11.971 -10.308 1.00 54.81 89 ALA A C 1
ATOM 739 O O . ALA A 1 89 ? 14.669 12.909 -9.967 1.00 54.81 89 ALA A O 1
ATOM 740 N N . ALA A 1 90 ? 13.563 11.045 -9.422 1.00 51.47 90 ALA A N 1
ATOM 741 C CA . ALA A 1 90 ? 13.652 11.217 -7.966 1.00 51.47 90 ALA A CA 1
ATOM 742 C C . ALA A 1 90 ? 15.056 11.062 -7.335 1.00 51.47 90 ALA A C 1
ATOM 744 O O . ALA A 1 90 ? 15.195 11.213 -6.127 1.00 51.47 90 ALA A O 1
ATOM 745 N N . HIS A 1 91 ? 16.112 10.765 -8.100 1.00 53.38 91 HIS A N 1
ATOM 746 C CA . HIS A 1 91 ? 17.402 10.336 -7.529 1.00 53.38 91 HIS A CA 1
ATOM 747 C C . HIS A 1 91 ? 18.511 11.403 -7.463 1.00 53.38 91 HIS A C 1
ATOM 749 O O . HIS A 1 91 ? 19.680 11.042 -7.353 1.00 53.38 91 HIS A O 1
ATOM 755 N N . ARG A 1 92 ? 18.196 12.707 -7.518 1.00 58.31 92 ARG A N 1
ATOM 756 C CA . ARG A 1 92 ? 19.236 13.763 -7.531 1.00 58.31 92 ARG A CA 1
ATOM 757 C C . ARG A 1 92 ? 19.078 14.906 -6.517 1.00 58.31 92 ARG A C 1
ATOM 759 O O . ARG A 1 92 ? 19.818 15.878 -6.619 1.00 58.31 92 ARG A O 1
ATOM 766 N N . SER A 1 93 ? 18.175 14.832 -5.533 1.00 69.25 93 SER A N 1
ATOM 767 C CA . SER A 1 93 ? 18.015 15.926 -4.556 1.00 69.25 93 SER A CA 1
ATOM 768 C C . SER A 1 93 ? 17.601 15.468 -3.151 1.00 69.25 93 SER A C 1
ATOM 770 O O . SER A 1 93 ? 16.936 14.451 -2.979 1.00 69.25 93 SER A O 1
ATOM 772 N N . LEU A 1 94 ? 18.003 16.239 -2.132 1.00 81.06 94 LEU A N 1
ATOM 773 C CA . LEU A 1 94 ? 17.694 15.991 -0.712 1.00 81.06 94 LEU A CA 1
ATOM 774 C C . LEU A 1 94 ? 16.217 16.248 -0.365 1.00 81.06 94 LEU A C 1
ATOM 776 O O . LEU A 1 94 ? 15.685 15.672 0.579 1.00 81.06 94 LEU A O 1
ATOM 780 N N . LYS A 1 95 ? 15.534 17.103 -1.131 1.00 84.25 95 LYS A N 1
ATOM 781 C CA . LYS A 1 95 ? 14.166 17.549 -0.831 1.00 84.25 95 LYS A CA 1
ATOM 782 C C . LYS A 1 95 ? 13.113 16.423 -0.955 1.00 84.25 95 LYS A C 1
ATOM 784 O O . LYS A 1 95 ? 12.367 16.244 0.004 1.00 84.25 95 LYS A O 1
ATOM 789 N N . PRO A 1 96 ? 13.078 15.606 -2.032 1.00 84.25 96 PRO A N 1
ATOM 790 C CA . PRO A 1 96 ? 12.189 14.443 -2.119 1.00 84.25 96 PRO A CA 1
ATOM 791 C C . PRO A 1 96 ? 12.442 13.400 -1.034 1.00 84.25 96 PRO A C 1
ATOM 793 O O . PRO A 1 96 ? 11.499 12.781 -0.550 1.00 84.25 96 PRO A O 1
ATOM 796 N N . PHE A 1 97 ? 13.700 13.240 -0.613 1.00 85.69 97 PHE A N 1
ATOM 797 C CA . PHE A 1 97 ? 14.040 12.359 0.499 1.00 85.69 97 PHE A CA 1
ATOM 798 C C . PHE A 1 97 ? 13.428 12.849 1.819 1.00 85.69 97 PHE A C 1
ATOM 800 O O . PHE A 1 97 ? 12.814 12.058 2.529 1.00 85.69 97 PHE A O 1
ATOM 807 N N . LEU A 1 98 ? 13.526 14.149 2.128 1.00 89.31 98 LEU A N 1
ATOM 808 C CA . LEU A 1 98 ? 12.902 14.724 3.327 1.00 89.31 98 LEU A CA 1
ATOM 809 C C . LEU A 1 98 ? 11.372 14.598 3.304 1.00 89.31 98 LEU A C 1
ATOM 811 O O . LEU A 1 98 ? 10.777 14.278 4.331 1.00 89.31 98 LEU A O 1
ATOM 815 N N . TRP A 1 99 ? 10.736 14.790 2.142 1.00 89.31 99 TRP A N 1
ATOM 816 C CA . TRP A 1 99 ? 9.299 14.539 1.985 1.00 89.31 99 TRP A CA 1
ATOM 817 C C . TRP A 1 99 ? 8.947 13.077 2.252 1.00 89.31 99 TRP A C 1
ATOM 819 O O . TRP A 1 99 ? 8.054 12.806 3.049 1.00 89.31 99 TRP A O 1
ATOM 829 N N . GLN A 1 100 ? 9.688 12.137 1.660 1.00 89.69 100 GLN A N 1
ATOM 830 C CA . GLN A 1 100 ? 9.478 10.708 1.883 1.00 89.69 100 GLN A CA 1
ATOM 831 C C . GLN A 1 100 ? 9.655 10.321 3.356 1.00 89.69 100 GLN A C 1
ATOM 833 O O . GLN A 1 100 ? 8.831 9.589 3.896 1.00 89.69 100 GLN A O 1
ATOM 838 N N . ALA A 1 101 ? 10.692 10.833 4.024 1.00 90.88 101 ALA A N 1
ATOM 839 C CA . ALA A 1 101 ? 10.931 10.585 5.442 1.00 90.88 101 ALA A CA 1
ATOM 840 C C . ALA A 1 101 ? 9.796 11.141 6.320 1.00 90.88 101 ALA A C 1
ATOM 842 O O . ALA A 1 101 ? 9.313 10.438 7.206 1.00 90.88 101 ALA A O 1
ATOM 843 N N . GLY A 1 102 ? 9.326 12.363 6.046 1.00 92.44 102 GLY A N 1
ATOM 844 C CA . GLY A 1 102 ? 8.184 12.962 6.743 1.00 92.44 102 GLY A CA 1
ATOM 845 C C . GLY A 1 102 ? 6.890 12.163 6.560 1.00 92.44 102 GLY A C 1
ATOM 846 O O . GLY A 1 102 ? 6.207 11.867 7.542 1.00 92.44 102 GLY A O 1
ATOM 847 N N . SER A 1 103 ? 6.585 11.749 5.325 1.00 92.25 103 SER A N 1
ATOM 848 C CA . SER A 1 103 ? 5.433 10.890 5.019 1.00 92.25 103 SER A CA 1
ATOM 849 C C . SER A 1 103 ? 5.536 9.528 5.717 1.00 92.25 103 SER A C 1
ATOM 851 O O . SER A 1 103 ? 4.569 9.078 6.326 1.00 92.25 103 SER A O 1
ATOM 853 N N . LEU A 1 104 ? 6.711 8.890 5.721 1.00 92.06 104 LEU A N 1
ATOM 854 C CA . LEU A 1 104 ? 6.926 7.619 6.425 1.00 92.06 104 LEU A CA 1
ATOM 855 C C . LEU A 1 104 ? 6.720 7.758 7.937 1.00 92.06 104 LEU A C 1
ATOM 857 O O . LEU A 1 104 ? 6.006 6.951 8.527 1.00 92.06 104 LEU A O 1
ATOM 861 N N . LEU A 1 105 ? 7.297 8.787 8.566 1.00 92.25 105 LEU A N 1
ATOM 862 C CA . LEU A 1 105 ? 7.119 9.037 10.000 1.00 92.25 105 LEU A CA 1
ATOM 863 C C . LEU A 1 105 ? 5.643 9.229 10.360 1.00 92.25 105 LEU A C 1
ATOM 865 O O . LEU A 1 105 ? 5.179 8.671 11.356 1.00 92.25 105 LEU A O 1
ATOM 869 N N . ARG A 1 106 ? 4.888 9.962 9.534 1.00 91.88 106 ARG A N 1
ATOM 870 C CA . ARG A 1 106 ? 3.440 10.139 9.707 1.00 91.88 106 ARG A CA 1
ATOM 871 C C . ARG A 1 106 ? 2.696 8.812 9.581 1.00 91.88 106 ARG A C 1
ATOM 873 O O . ARG A 1 106 ? 1.896 8.487 10.455 1.00 91.88 106 ARG A O 1
ATOM 880 N N . TYR A 1 107 ? 2.995 8.033 8.544 1.00 93.12 107 TYR A N 1
ATOM 881 C CA . TYR A 1 107 ? 2.381 6.726 8.323 1.00 93.12 107 TYR A CA 1
ATOM 882 C C . TYR A 1 107 ? 2.618 5.777 9.505 1.00 93.12 107 TYR A C 1
ATOM 884 O O . TYR A 1 107 ? 1.666 5.209 10.040 1.00 93.12 107 TYR A O 1
ATOM 892 N N . PHE A 1 108 ? 3.861 5.660 9.979 1.00 92.12 108 PHE A N 1
ATOM 893 C CA . PHE A 1 108 ? 4.185 4.814 11.132 1.00 92.12 108 PHE A CA 1
ATOM 894 C C . PHE A 1 108 ? 3.607 5.349 12.444 1.00 92.12 108 PHE A C 1
ATOM 896 O O . PHE A 1 108 ? 3.210 4.556 13.291 1.00 92.12 108 PHE A O 1
ATOM 903 N N . SER A 1 109 ? 3.487 6.668 12.611 1.00 91.50 109 SER A N 1
ATOM 904 C CA . SER A 1 109 ? 2.789 7.251 13.768 1.00 91.50 109 SER A CA 1
ATOM 905 C C . SER A 1 109 ? 1.295 6.909 13.772 1.00 91.50 109 SER A C 1
ATOM 907 O O . SER A 1 109 ? 0.710 6.726 14.835 1.00 91.50 109 SER A O 1
ATOM 909 N N . LYS A 1 110 ? 0.678 6.800 12.589 1.00 91.50 110 LYS A N 1
ATOM 910 C CA . LYS A 1 110 ? -0.751 6.502 12.420 1.00 91.50 110 LYS A CA 1
ATOM 911 C C . LYS A 1 110 ? -1.079 5.016 12.578 1.00 91.50 110 LYS A C 1
ATOM 913 O O . LYS A 1 110 ? -2.053 4.679 13.242 1.00 91.50 110 LYS A O 1
ATOM 918 N N . TRP A 1 111 ? -0.279 4.133 11.980 1.00 91.00 111 TRP A N 1
ATOM 919 C CA . TRP A 1 111 ? -0.558 2.688 11.920 1.00 91.00 111 TRP A CA 1
ATOM 920 C C . TRP A 1 111 ? 0.290 1.847 12.887 1.00 91.00 111 TRP A C 1
ATOM 922 O O . TRP A 1 111 ? -0.005 0.672 13.117 1.00 91.00 111 TRP A O 1
ATOM 932 N N . GLY A 1 112 ? 1.320 2.440 13.492 1.00 87.75 112 GLY A N 1
ATOM 933 C CA . GLY A 1 112 ? 2.292 1.748 14.332 1.00 87.75 112 GLY A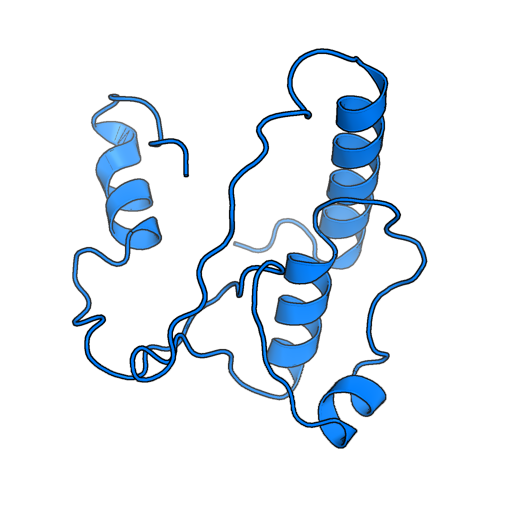 CA 1
ATOM 934 C C . GLY A 1 112 ? 3.232 0.827 13.545 1.00 87.75 112 GLY A C 1
ATOM 935 O O . GLY A 1 112 ? 3.187 0.736 12.320 1.00 87.75 112 GLY A O 1
ATOM 936 N N . PHE A 1 113 ? 4.080 0.103 14.278 1.00 75.44 113 PHE A N 1
ATOM 937 C CA . PHE A 1 113 ? 4.969 -0.941 13.746 1.00 75.44 113 PHE A CA 1
ATOM 938 C C . PHE A 1 113 ? 4.348 -2.342 13.854 1.00 75.44 113 PHE A C 1
ATOM 940 O O . PHE A 1 113 ? 5.053 -3.314 14.116 1.00 75.44 113 PHE A O 1
ATOM 947 N N . LYS A 1 114 ? 3.020 -2.464 13.747 1.00 55.50 114 LYS A N 1
ATOM 948 C CA . LYS A 1 114 ? 2.370 -3.776 13.849 1.00 55.50 114 LYS A CA 1
ATOM 949 C C . LYS A 1 114 ? 2.617 -4.560 12.554 1.00 55.50 114 LYS A C 1
ATOM 951 O O . LYS A 1 114 ? 2.033 -4.233 11.523 1.00 55.50 114 LYS A O 1
ATOM 956 N N . PHE A 1 115 ? 3.523 -5.535 12.641 1.00 49.22 115 PHE A N 1
ATOM 957 C CA . PHE A 1 115 ? 3.843 -6.540 11.623 1.00 49.22 115 PHE A CA 1
ATOM 958 C C . PHE A 1 115 ? 3.032 -7.817 11.839 1.00 49.22 115 PHE A C 1
ATOM 960 O O . PHE A 1 115 ? 2.806 -8.166 13.021 1.00 49.22 115 PHE A O 1
#

Sequence (115 aa):
YRQLPCLRFWAKYNDRYLMADKDLTKPTEIEFCTGSFSAVRTAEFKAVGGFDEHYFMYVEDADLTQKMRTTGKAYLVPQYTAIHAWHRAAHRSLKPFLWQAGSLLRYFSKWGFKF

Solvent-accessible surface area (backbone atoms only — not comparable to full-atom values): 7493 Å² total; per-residue (Å²): 135,84,78,73,70,98,50,75,88,48,43,69,60,48,40,61,74,68,40,70,91,53,74,69,84,40,76,38,82,43,86,66,54,60,72,91,73,80,87,76,59,68,69,59,40,57,73,60,60,48,71,66,82,89,44,90,50,57,62,52,35,51,53,37,33,50,48,51,45,76,83,51,81,46,66,46,55,56,94,59,85,84,86,80,86,80,76,86,73,78,84,80,58,71,63,64,52,53,43,40,52,54,28,48,54,50,50,40,71,74,68,49,89,80,126

pLDDT: mean 84.52, std 13.37, range [44.75, 97.25]

Radius of gyration: 15.83 Å; Cα contacts (8 Å, |Δi|>4): 89; chains: 1; bounding box: 41×37×32 Å

Secondary structure (DSSP, 8-state):
-PPPPS-GGGHHHHHHHTTTTS-TTS-EEES---TTS----HHHHHHTTSS-TT-SSSSHHHHHHHHHHTTS-EEE-TT----------TTS-HHHHHHHHHHHHHHHHHHTT--

Foldseek 3Di:
DDQDDPDPVCVVVRCVVVVVVDDLQAKDWDQFDDPLDDDDDPVLCVVLPHFDPVQPDPCSRVVSSVSSVVPDTDIDHNVDDDDDPDDPPQPDDPVVVVSHVVSVVVVCVVPPPDD

Mean predicted aligned error: 6.82 Å